Protein AF-X0YUI5-F1 (afdb_monomer)

Secondary structure (DSSP, 8-state):
----PPPHHHHHHHHHHHHHHHSSSTTS-TTS-B---GGGG--SS--TTSPPSSPPPPTHHHHHHHSSS-TTT-SHHHHHHSTTTTGGG-HHHHHHHHHHHHHBTTTHHHHHHHHSHHHH-

Organism: NCBI:txid412755

Structure (mmCIF, N/CA/C/O backbone):
data_AF-X0YUI5-F1
#
_entry.id   AF-X0YUI5-F1
#
loop_
_atom_site.group_PDB
_atom_site.id
_atom_site.type_symbol
_atom_site.label_atom_id
_atom_site.label_alt_id
_atom_site.label_comp_id
_atom_site.label_asym_id
_atom_site.label_entity_id
_atom_site.label_seq_id
_atom_site.pdbx_PDB_ins_code
_atom_site.Cartn_x
_atom_site.Cartn_y
_atom_site.Cartn_z
_atom_site.occupancy
_atom_site.B_iso_or_equiv
_atom_site.auth_seq_id
_atom_site.auth_comp_id
_atom_site.auth_asym_id
_atom_site.auth_atom_id
_atom_site.pdbx_PDB_model_num
ATOM 1 N N . MET A 1 1 ? -15.543 -16.490 73.532 1.00 47.62 1 MET A N 1
ATOM 2 C CA . MET A 1 1 ? -14.929 -16.362 72.194 1.00 47.62 1 MET A CA 1
ATOM 3 C C . MET A 1 1 ? -15.640 -15.234 71.448 1.00 47.62 1 MET A C 1
ATOM 5 O O . MET A 1 1 ? -16.736 -15.457 70.956 1.00 47.62 1 MET A O 1
ATOM 9 N N . ARG A 1 2 ? -15.115 -13.998 71.469 1.00 49.03 2 ARG A N 1
ATOM 10 C CA . ARG A 1 2 ? -15.689 -12.874 70.701 1.00 49.03 2 ARG A CA 1
ATOM 11 C C . ARG A 1 2 ? -14.966 -12.808 69.359 1.00 49.03 2 ARG A C 1
ATOM 13 O O . ARG A 1 2 ? -13.750 -12.658 69.341 1.00 49.03 2 ARG A O 1
ATOM 20 N N . ALA A 1 3 ? -15.706 -12.988 68.269 1.00 56.75 3 ALA A N 1
ATOM 21 C CA . ALA A 1 3 ? -15.168 -12.903 66.919 1.00 56.75 3 ALA A CA 1
ATOM 22 C C . ALA A 1 3 ? -14.655 -11.479 66.645 1.00 56.75 3 ALA A C 1
ATOM 24 O O . ALA A 1 3 ? -15.339 -10.500 66.947 1.00 56.75 3 ALA A O 1
ATOM 25 N N . ASN A 1 4 ? -13.450 -11.384 66.086 1.00 66.56 4 ASN A N 1
ATOM 26 C CA . ASN A 1 4 ? -12.813 -10.138 65.677 1.00 66.56 4 ASN A CA 1
ATOM 27 C C . ASN A 1 4 ? -13.513 -9.607 64.413 1.00 66.56 4 ASN A C 1
ATOM 29 O O . ASN A 1 4 ? -13.159 -9.983 63.298 1.00 66.56 4 ASN A O 1
ATOM 33 N N . GLN A 1 5 ? -14.574 -8.821 64.590 1.00 65.94 5 GLN A N 1
ATOM 34 C CA . GLN A 1 5 ? -15.312 -8.211 63.482 1.00 65.94 5 GLN A CA 1
ATOM 35 C C . GLN A 1 5 ? -14.511 -7.009 62.943 1.00 65.94 5 GLN A C 1
ATOM 37 O O . GLN A 1 5 ? -14.079 -6.172 63.741 1.00 65.94 5 GLN A O 1
ATOM 42 N N . PRO A 1 6 ? -14.289 -6.903 61.619 1.00 70.88 6 PRO A N 1
ATOM 43 C CA . PRO A 1 6 ? -13.538 -5.797 61.037 1.00 70.88 6 PRO A CA 1
ATOM 44 C C . PRO A 1 6 ? -14.267 -4.464 61.246 1.00 70.88 6 PRO A C 1
ATOM 46 O O . PRO A 1 6 ? -15.495 -4.390 61.223 1.00 70.88 6 PRO A O 1
ATOM 49 N N . SER A 1 7 ? -13.500 -3.392 61.457 1.00 79.62 7 SER A N 1
ATOM 50 C CA . SER A 1 7 ? -14.066 -2.065 61.705 1.00 79.62 7 SER A CA 1
ATOM 51 C C . SER A 1 7 ? -14.783 -1.520 60.464 1.00 79.62 7 SER A C 1
ATOM 53 O O . SER A 1 7 ? -14.364 -1.769 59.334 1.00 79.62 7 SER A O 1
ATOM 55 N N . LEU A 1 8 ? -15.825 -0.707 60.665 1.00 71.69 8 LEU A N 1
ATOM 56 C CA . LEU A 1 8 ? -16.581 -0.052 59.587 1.00 71.69 8 LEU A CA 1
ATOM 57 C C . LEU A 1 8 ? -15.670 0.711 58.604 1.00 71.69 8 LEU A C 1
ATOM 59 O O . LEU A 1 8 ? -15.919 0.733 57.404 1.00 71.69 8 LEU A O 1
ATOM 63 N N . ARG A 1 9 ? -14.565 1.279 59.100 1.00 72.12 9 ARG A N 1
ATOM 64 C CA . ARG A 1 9 ? -13.548 1.959 58.283 1.00 72.12 9 ARG A CA 1
ATOM 65 C C . ARG A 1 9 ? -12.819 1.004 57.340 1.00 72.12 9 ARG A C 1
ATOM 67 O O . ARG A 1 9 ? -12.604 1.352 56.187 1.00 72.12 9 ARG A O 1
ATOM 74 N N . THR A 1 10 ? -12.507 -0.201 57.808 1.00 69.62 10 THR A N 1
ATOM 75 C CA . THR A 1 10 ? -11.881 -1.261 57.007 1.00 69.62 10 THR A CA 1
ATOM 76 C C . THR A 1 10 ? -12.808 -1.721 55.880 1.00 69.62 10 THR A C 1
ATOM 78 O O . THR A 1 10 ? -12.353 -1.941 54.761 1.00 69.62 10 THR A O 1
ATOM 81 N N . VAL A 1 11 ? -14.117 -1.797 56.146 1.00 70.19 11 VAL A N 1
ATOM 82 C CA . VAL A 1 11 ? -15.129 -2.141 55.133 1.00 70.19 11 VAL A CA 1
ATOM 83 C C . VAL A 1 11 ? -15.258 -1.034 54.080 1.00 70.19 11 VAL A C 1
ATOM 85 O O . VAL A 1 11 ? -15.252 -1.321 52.886 1.00 70.19 11 VAL A O 1
ATOM 88 N N . ILE A 1 12 ? -15.305 0.234 54.502 1.00 68.31 12 ILE A N 1
ATOM 89 C CA . ILE A 1 12 ? -15.422 1.386 53.592 1.00 68.31 12 ILE A CA 1
ATOM 90 C C . ILE A 1 12 ? -14.169 1.539 52.716 1.00 68.31 12 ILE A C 1
ATOM 92 O O . ILE A 1 12 ? -14.295 1.725 51.508 1.00 68.31 12 ILE A O 1
ATOM 96 N N . GLN A 1 13 ? -12.968 1.399 53.291 1.00 62.50 13 GLN A N 1
ATOM 97 C CA . GLN A 1 13 ? -11.706 1.451 52.539 1.00 62.50 13 GLN A CA 1
ATOM 98 C C . GLN A 1 13 ? -11.590 0.307 51.518 1.00 62.50 13 GLN A C 1
ATOM 100 O O . GLN A 1 13 ? -11.112 0.524 50.404 1.00 62.50 13 GLN A O 1
ATOM 105 N N . GLY A 1 14 ? -12.068 -0.894 51.864 1.00 59.25 14 GLY A N 1
ATOM 106 C CA . GLY A 1 14 ? -12.130 -2.021 50.929 1.00 59.25 14 GLY A CA 1
ATOM 107 C C . GLY A 1 14 ? -13.059 -1.756 49.740 1.00 59.25 14 GLY A C 1
ATOM 108 O O . GLY A 1 14 ? -12.710 -2.071 48.602 1.00 59.25 14 GLY A O 1
ATOM 109 N N . LEU A 1 15 ? -14.207 -1.112 49.979 1.00 59.78 15 LEU A N 1
ATOM 110 C CA . LEU A 1 15 ? -15.192 -0.814 48.936 1.00 59.78 15 LEU A CA 1
ATOM 111 C C . LEU A 1 15 ? -14.693 0.246 47.937 1.00 59.78 15 LEU A C 1
ATOM 113 O O . LEU A 1 15 ? -14.931 0.123 46.736 1.00 59.78 15 LEU A O 1
ATOM 117 N N . THR A 1 16 ? -13.957 1.259 48.407 1.00 58.78 16 THR A N 1
ATOM 118 C CA . THR A 1 16 ? -13.409 2.319 47.541 1.00 58.78 16 THR A CA 1
ATOM 119 C C . THR A 1 16 ? -12.270 1.831 46.644 1.00 58.78 16 THR A C 1
ATOM 121 O O . THR A 1 16 ? -12.161 2.275 45.503 1.00 58.78 16 THR A O 1
ATOM 124 N N . ILE A 1 17 ? -11.446 0.890 47.121 1.00 57.97 17 ILE A N 1
ATOM 125 C CA . ILE A 1 17 ? -10.363 0.295 46.318 1.00 57.97 17 ILE A CA 1
ATOM 126 C C . ILE A 1 17 ? -10.946 -0.609 45.220 1.00 57.97 17 ILE A C 1
ATOM 128 O O . ILE A 1 17 ? -10.494 -0.559 44.077 1.00 57.97 17 ILE A O 1
ATOM 132 N N . ALA A 1 18 ? -11.994 -1.378 45.531 1.00 55.72 18 ALA A N 1
ATOM 133 C CA . ALA A 1 18 ? -12.669 -2.232 44.554 1.00 55.72 18 ALA A CA 1
ATOM 134 C C . ALA A 1 18 ? -13.357 -1.427 43.432 1.00 55.72 18 ALA A C 1
ATOM 136 O O . ALA A 1 18 ? -13.284 -1.813 42.267 1.00 55.72 18 ALA A O 1
ATOM 137 N N . ALA A 1 19 ? -13.970 -0.284 43.759 1.00 55.41 19 ALA A N 1
ATOM 138 C CA . ALA A 1 19 ? -14.614 0.584 42.770 1.00 55.41 19 ALA A CA 1
ATOM 139 C C . ALA A 1 19 ? -13.606 1.298 41.846 1.00 55.41 19 ALA A C 1
ATOM 141 O O . ALA A 1 19 ? -13.862 1.433 40.651 1.00 55.41 19 ALA A O 1
ATOM 142 N N . GLY A 1 20 ? -12.445 1.712 42.369 1.00 51.16 20 GLY A N 1
ATOM 143 C CA . GLY A 1 20 ? -11.400 2.366 41.571 1.00 51.16 20 GLY A CA 1
ATOM 144 C C . GLY A 1 20 ? -10.708 1.431 40.574 1.00 51.16 20 GLY A C 1
ATOM 145 O O . GLY A 1 20 ? -10.331 1.862 39.489 1.00 51.16 20 GLY A O 1
ATOM 146 N N . MET A 1 21 ? -10.586 0.142 40.909 1.00 52.28 21 MET A N 1
ATOM 147 C CA . MET A 1 21 ? -9.924 -0.854 40.055 1.00 52.28 21 MET A CA 1
ATOM 148 C C . MET A 1 21 ? -10.847 -1.441 38.973 1.00 52.28 21 MET A C 1
ATOM 150 O O . MET A 1 21 ? -10.368 -1.949 37.965 1.00 52.28 21 MET A O 1
ATOM 154 N N . GLY A 1 22 ? -12.170 -1.340 39.146 1.00 46.38 22 GLY A N 1
ATOM 155 C CA . GLY A 1 22 ? -13.149 -1.758 38.135 1.00 46.38 22 GLY A CA 1
ATOM 156 C C . GLY A 1 22 ? -13.266 -0.802 36.941 1.00 46.38 22 GLY A C 1
ATOM 157 O O . GLY A 1 22 ? -13.668 -1.229 35.862 1.00 46.38 22 GLY A O 1
ATOM 158 N N . LEU A 1 23 ? -12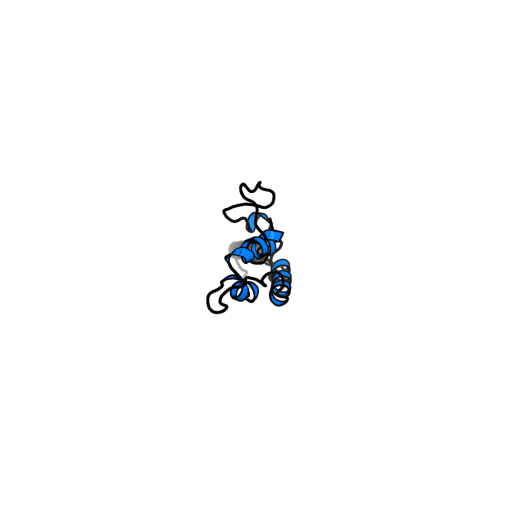.891 0.473 37.102 1.00 48.19 23 LEU A N 1
ATOM 159 C CA . LEU A 1 23 ? -13.063 1.490 36.058 1.00 48.19 23 LEU A CA 1
ATOM 160 C C . LEU A 1 23 ? -11.920 1.514 35.026 1.00 48.19 23 LEU A C 1
ATOM 162 O O . LEU A 1 23 ? -12.103 2.029 33.929 1.00 48.19 23 LEU A O 1
ATOM 166 N N . THR A 1 24 ? -10.758 0.931 35.331 1.00 48.66 24 THR A N 1
ATOM 167 C CA . THR A 1 24 ? -9.614 0.891 34.403 1.00 48.66 24 THR A CA 1
ATOM 168 C C . THR A 1 24 ? -9.590 -0.347 33.503 1.00 48.66 24 THR A C 1
ATOM 170 O O . THR A 1 24 ? -8.916 -0.327 32.479 1.00 48.66 24 THR A O 1
ATOM 173 N N . LEU A 1 25 ? -10.341 -1.407 33.829 1.00 47.44 25 LEU A N 1
ATOM 174 C CA . LEU A 1 25 ? -10.392 -2.637 33.022 1.00 47.44 25 LEU A CA 1
ATOM 175 C C . LEU A 1 25 ? -11.503 -2.652 31.958 1.00 47.44 25 LEU A C 1
ATOM 177 O O . LEU A 1 25 ? -11.514 -3.540 31.114 1.00 47.44 25 LEU A O 1
ATOM 181 N N . ALA A 1 26 ? -12.422 -1.684 31.960 1.00 49.34 26 ALA A N 1
ATOM 182 C CA . ALA A 1 26 ? -13.551 -1.665 31.025 1.00 49.34 26 ALA A CA 1
ATOM 183 C C . ALA A 1 26 ? -13.201 -1.167 29.605 1.00 49.34 26 ALA A C 1
ATOM 185 O O . ALA A 1 26 ? -14.051 -1.222 28.724 1.00 49.34 26 ALA A O 1
ATOM 186 N N . ALA A 1 27 ? -11.974 -0.688 29.369 1.00 53.56 27 ALA A N 1
ATOM 187 C CA . ALA A 1 27 ? -11.538 -0.200 28.055 1.00 53.56 27 ALA A CA 1
ATOM 188 C C . ALA A 1 27 ? -11.023 -1.308 27.113 1.00 53.56 27 ALA A C 1
ATOM 190 O O . ALA A 1 27 ? -10.752 -1.034 25.950 1.00 53.56 27 ALA A O 1
ATOM 191 N N . ILE A 1 28 ? -10.884 -2.547 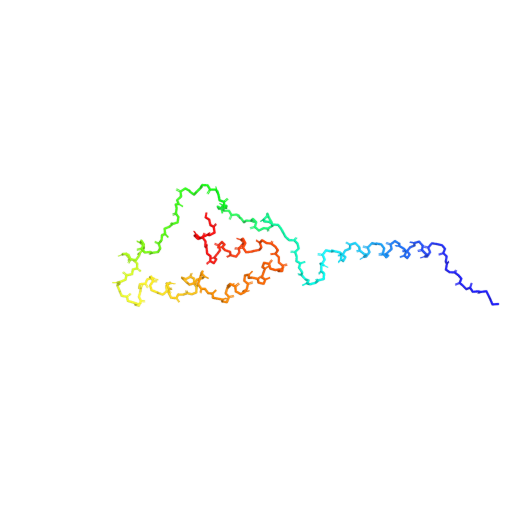27.596 1.00 54.22 28 ILE A N 1
ATOM 192 C CA . ILE A 1 28 ? -10.478 -3.697 26.782 1.00 54.22 28 ILE A CA 1
ATOM 193 C C . ILE A 1 28 ? -11.690 -4.622 26.695 1.00 54.22 28 ILE A C 1
ATOM 195 O O . ILE A 1 28 ? -11.996 -5.354 27.639 1.00 54.22 28 ILE A O 1
ATOM 199 N N . GLY A 1 29 ? -12.418 -4.560 25.579 1.00 52.12 29 GLY A N 1
ATOM 200 C CA . GLY A 1 29 ? -13.483 -5.520 25.299 1.00 52.12 29 GLY A CA 1
ATOM 201 C C . GLY A 1 29 ? -12.928 -6.954 25.277 1.00 52.12 29 GLY A C 1
ATOM 202 O O . GLY A 1 29 ? -11.741 -7.152 24.989 1.00 52.12 29 GLY A O 1
ATOM 203 N N . PRO A 1 30 ? -13.743 -7.978 25.583 1.00 48.22 30 PRO A N 1
ATOM 204 C CA . PRO A 1 30 ? -13.300 -9.364 25.492 1.00 48.22 30 PRO A CA 1
ATOM 205 C C . PRO A 1 30 ? -12.916 -9.663 24.034 1.00 48.22 30 PRO A C 1
ATOM 207 O O . PRO A 1 30 ? -13.786 -9.769 23.177 1.00 48.22 30 PRO A O 1
ATOM 210 N N . GLY A 1 31 ? -11.612 -9.742 23.751 1.00 61.16 31 GLY A N 1
ATOM 211 C CA . GLY A 1 31 ? -11.084 -9.956 22.398 1.00 61.16 31 GLY A CA 1
ATOM 212 C C . GLY A 1 31 ? -9.852 -9.131 22.018 1.00 61.16 31 GLY A C 1
ATOM 213 O O . GLY A 1 31 ? -9.240 -9.447 21.012 1.00 61.16 31 GLY A O 1
ATOM 214 N N . GLY A 1 32 ? -9.447 -8.124 22.805 1.00 68.44 32 GLY A N 1
ATOM 215 C CA . GLY A 1 32 ? -8.285 -7.287 22.451 1.00 68.44 32 GLY A CA 1
ATOM 216 C C . GLY A 1 32 ? -8.582 -6.194 21.416 1.00 68.44 32 GLY A C 1
ATOM 217 O O . GLY A 1 32 ? -7.656 -5.564 20.922 1.00 68.44 32 GLY A O 1
ATOM 218 N N . ILE A 1 33 ? -9.866 -5.952 21.140 1.00 82.56 33 ILE A N 1
ATOM 219 C CA . ILE A 1 33 ? -10.351 -4.902 20.242 1.00 82.56 33 ILE A CA 1
ATOM 220 C C . ILE A 1 33 ? -10.115 -3.526 20.880 1.00 82.56 33 ILE A C 1
ATOM 222 O O . ILE A 1 33 ? -10.534 -3.282 22.019 1.00 82.56 33 ILE A O 1
ATOM 226 N N . VAL A 1 34 ? -9.469 -2.629 20.141 1.00 86.69 34 VAL A N 1
ATOM 227 C CA . VAL A 1 34 ? -9.258 -1.220 20.475 1.00 86.69 34 VAL A CA 1
ATOM 228 C C . VAL A 1 34 ? -10.333 -0.394 19.773 1.00 86.69 34 VAL A C 1
ATOM 230 O O . VAL A 1 34 ? -10.406 -0.353 18.552 1.00 86.69 34 VAL A O 1
ATOM 233 N N . SER A 1 35 ? -11.177 0.285 20.549 1.00 88.12 35 SER A N 1
ATOM 234 C CA . SER A 1 35 ? -12.192 1.185 19.990 1.00 88.12 35 SER A CA 1
ATOM 235 C C . SER A 1 35 ? -11.525 2.461 19.469 1.00 88.12 35 SER A C 1
ATOM 237 O O . SER A 1 35 ? -11.232 3.358 20.260 1.00 88.12 35 SER A O 1
ATOM 239 N N . THR A 1 36 ? -11.317 2.549 18.158 1.00 94.38 36 THR A N 1
ATOM 240 C CA . THR A 1 36 ? -10.798 3.733 17.457 1.00 94.38 36 THR A CA 1
ATOM 241 C C . THR A 1 36 ? -11.857 4.366 16.553 1.00 94.38 36 THR A C 1
ATOM 243 O O . THR A 1 36 ? -12.868 3.758 16.206 1.00 94.38 36 THR A O 1
ATOM 246 N N . ILE A 1 37 ? -11.649 5.623 16.181 1.00 94.19 37 ILE A N 1
ATOM 247 C CA . ILE A 1 37 ? -12.438 6.350 15.183 1.00 94.19 37 ILE A CA 1
ATOM 248 C C . ILE A 1 37 ? -11.524 6.863 14.069 1.00 94.19 37 ILE A C 1
ATOM 250 O O . ILE A 1 37 ? -10.311 6.940 14.228 1.00 94.19 37 ILE A O 1
ATOM 254 N N . LEU A 1 38 ? -12.105 7.291 12.945 1.00 92.12 38 LEU A N 1
ATOM 255 C CA . LEU A 1 38 ? -11.343 7.804 11.798 1.00 92.12 38 LEU A CA 1
ATOM 256 C C . LEU A 1 38 ? -10.328 8.905 12.173 1.00 92.12 38 LEU A C 1
ATOM 258 O O . LEU A 1 38 ? -9.212 8.909 11.660 1.00 92.12 38 LEU A O 1
ATOM 262 N N . ALA A 1 39 ? -10.701 9.797 13.098 1.00 93.44 39 ALA A N 1
ATOM 263 C CA . ALA A 1 39 ? -9.853 10.896 13.566 1.00 93.44 39 ALA A CA 1
ATOM 264 C C . ALA A 1 39 ? -8.594 10.428 14.323 1.00 93.44 39 ALA A C 1
ATOM 266 O O . ALA A 1 39 ? -7.608 11.160 14.366 1.00 93.44 39 ALA A O 1
ATOM 267 N N . ASP A 1 40 ? -8.586 9.209 14.876 1.00 94.81 40 ASP A N 1
ATOM 268 C CA . ASP A 1 40 ? -7.405 8.646 15.547 1.00 94.81 40 ASP A CA 1
ATOM 269 C C . ASP A 1 40 ? -6.282 8.301 14.549 1.00 94.81 40 ASP A C 1
ATOM 271 O O . ASP A 1 40 ? -5.128 8.123 14.942 1.00 94.81 40 ASP A O 1
ATOM 275 N N . PHE A 1 41 ? -6.602 8.233 13.249 1.00 93.38 41 PHE A N 1
ATOM 276 C CA . PHE A 1 41 ? -5.673 7.924 12.157 1.00 93.38 41 PHE A CA 1
ATOM 277 C C . PHE A 1 41 ? -5.364 9.126 11.256 1.00 93.38 41 PHE A C 1
ATOM 279 O O . PHE A 1 41 ? -4.831 8.948 10.153 1.00 93.38 41 PHE A O 1
ATOM 286 N N . ASP A 1 42 ? -5.681 10.344 11.699 1.00 92.19 42 ASP A N 1
ATOM 287 C CA . ASP A 1 42 ? -5.285 11.551 10.985 1.00 92.19 42 ASP A CA 1
ATOM 288 C C . ASP A 1 42 ? -3.764 11.730 11.012 1.00 92.19 42 ASP A C 1
ATOM 290 O O . ASP A 1 42 ? -3.102 11.607 12.043 1.00 92.19 42 ASP A O 1
ATOM 294 N N . GLN A 1 43 ? -3.201 12.023 9.841 1.00 91.25 43 GLN A N 1
ATOM 295 C CA . GLN A 1 43 ? -1.773 12.239 9.653 1.00 91.25 43 GLN A CA 1
ATOM 296 C C . GLN A 1 43 ? -1.530 13.603 9.015 1.00 91.25 43 GLN A C 1
ATOM 298 O O 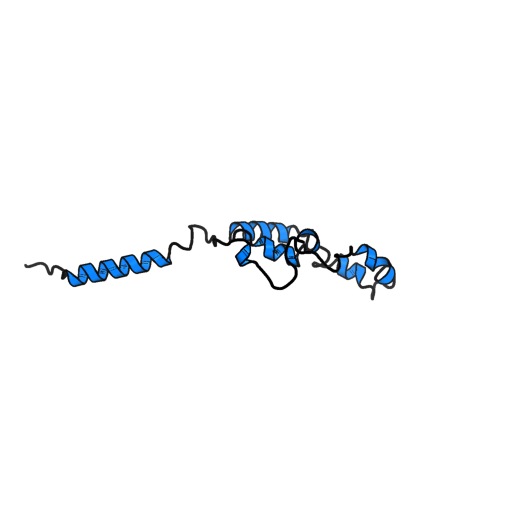. GLN A 1 43 ? -2.378 14.086 8.264 1.00 91.25 43 GLN A O 1
ATOM 303 N N . PRO A 1 44 ? -0.366 14.229 9.253 1.00 91.75 44 PRO A N 1
ATOM 304 C CA . PRO A 1 44 ? 0.009 15.434 8.531 1.00 91.75 44 PRO A CA 1
ATOM 305 C C . PRO A 1 44 ? 0.002 15.214 7.008 1.00 91.75 44 PRO A C 1
ATOM 307 O O . PRO A 1 44 ? 0.470 14.184 6.518 1.00 91.75 44 PRO A O 1
ATOM 310 N N . GLY A 1 45 ? -0.462 16.215 6.257 1.00 88.31 45 GLY A N 1
ATOM 311 C CA . GLY A 1 45 ? -0.465 16.214 4.791 1.00 88.31 45 GLY A CA 1
ATOM 312 C C . GLY A 1 45 ? -1.869 16.285 4.193 1.00 88.31 45 GLY A C 1
ATOM 313 O O . GLY A 1 45 ? -2.810 16.726 4.847 1.00 88.31 45 GLY A O 1
ATOM 314 N N . THR A 1 46 ? -1.995 15.891 2.923 1.00 88.50 46 THR A N 1
ATOM 315 C CA . THR A 1 46 ? -3.282 15.880 2.216 1.00 88.50 46 THR A CA 1
ATOM 316 C C . THR A 1 46 ? -4.222 14.844 2.828 1.00 88.50 46 THR A C 1
ATOM 318 O O . THR A 1 46 ? -3.806 13.717 3.122 1.00 88.50 46 THR A O 1
ATOM 321 N N . GLN A 1 47 ? -5.480 15.242 3.008 1.00 90.12 47 GLN A N 1
ATOM 322 C CA . GLN A 1 47 ? -6.544 14.419 3.574 1.00 90.12 47 GLN A CA 1
ATOM 323 C C . GLN A 1 47 ? -7.525 13.965 2.491 1.00 90.12 47 GLN A C 1
ATOM 325 O O . GLN A 1 47 ? -7.570 14.532 1.399 1.00 90.12 47 GLN A O 1
ATOM 330 N N . LEU A 1 48 ? -8.319 12.940 2.804 1.00 86.75 48 LEU A N 1
ATOM 331 C CA . LEU A 1 48 ? -9.401 12.487 1.934 1.00 86.75 48 LEU A CA 1
ATOM 332 C C . LEU A 1 48 ? -10.379 13.626 1.648 1.00 86.75 48 LEU A C 1
ATOM 334 O O . LEU A 1 48 ? -10.872 14.270 2.572 1.00 86.75 48 LEU A O 1
ATOM 338 N N . GLY A 1 49 ? -10.682 13.850 0.371 1.00 84.69 49 GLY A N 1
ATOM 339 C CA . GLY A 1 49 ? -11.623 14.885 -0.063 1.00 84.69 49 GLY A CA 1
ATOM 340 C C . GLY A 1 49 ? -11.064 16.311 -0.084 1.00 84.69 49 GLY A C 1
ATOM 341 O O . GLY A 1 49 ? -11.744 17.202 -0.594 1.00 84.69 49 GLY A O 1
A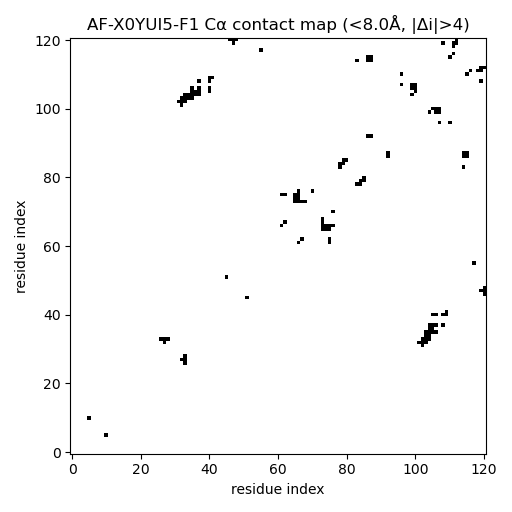TOM 342 N N . GLU A 1 50 ? -9.838 16.540 0.398 1.00 88.88 50 GLU A N 1
ATOM 343 C CA . GLU A 1 50 ? -9.164 17.827 0.219 1.00 88.88 50 GLU A CA 1
ATOM 344 C C . GLU A 1 50 ? -8.705 17.991 -1.241 1.00 88.88 50 GLU A C 1
ATOM 346 O O . GLU A 1 50 ? -8.225 17.034 -1.860 1.00 88.88 50 GLU A O 1
ATOM 351 N N . PRO A 1 51 ? -8.822 19.196 -1.825 1.00 85.69 51 PRO A N 1
ATOM 352 C CA . PRO A 1 51 ? -8.378 19.436 -3.187 1.00 85.69 51 PRO A CA 1
ATOM 353 C C . PRO A 1 51 ? -6.862 19.240 -3.308 1.00 85.69 51 PRO A C 1
ATOM 355 O O . PRO A 1 51 ? -6.069 19.857 -2.595 1.00 85.69 51 PRO A O 1
ATOM 358 N N . MET A 1 52 ? -6.450 18.406 -4.262 1.00 85.81 52 MET A N 1
ATOM 359 C CA . MET A 1 52 ? -5.044 18.253 -4.628 1.00 85.81 52 MET A CA 1
ATOM 360 C C . MET A 1 52 ? -4.648 19.350 -5.618 1.00 85.81 52 MET A C 1
ATOM 362 O O . MET A 1 52 ? -5.256 19.471 -6.681 1.00 85.81 52 MET A O 1
ATOM 366 N N . THR A 1 53 ? -3.610 20.125 -5.293 1.00 84.56 53 THR A N 1
ATOM 367 C CA . THR A 1 53 ? -3.026 21.105 -6.227 1.00 84.56 53 THR A CA 1
ATOM 368 C C . THR A 1 53 ? -2.442 20.413 -7.459 1.00 84.56 53 THR A C 1
ATOM 370 O O . THR A 1 53 ? -2.651 20.870 -8.578 1.00 84.56 53 THR A O 1
ATOM 373 N N . ASP A 1 54 ? -1.774 19.275 -7.243 1.00 86.00 54 ASP A N 1
ATOM 374 C CA . ASP A 1 54 ? -1.211 18.415 -8.280 1.00 86.00 54 ASP A CA 1
ATOM 375 C C . ASP A 1 54 ? -1.763 16.997 -8.116 1.00 86.00 54 ASP A C 1
ATOM 377 O O . ASP A 1 54 ? -1.634 16.381 -7.056 1.00 86.00 54 ASP A O 1
ATOM 381 N N . GLY A 1 55 ? -2.398 16.471 -9.162 1.00 83.94 55 GLY A N 1
ATOM 382 C CA . GLY A 1 55 ? -2.947 15.117 -9.150 1.00 83.94 55 GLY A CA 1
ATOM 383 C C . GLY A 1 55 ? -1.864 14.037 -9.197 1.00 83.94 55 GLY A C 1
ATOM 384 O O . GLY A 1 55 ? -0.770 14.235 -9.729 1.00 83.94 55 GLY A O 1
ATOM 385 N N . LEU A 1 56 ? -2.191 12.848 -8.690 1.00 87.44 56 LEU A N 1
ATOM 386 C CA . LEU A 1 56 ? -1.310 11.687 -8.797 1.00 87.44 56 LEU A CA 1
ATOM 387 C C . LEU A 1 56 ? -1.268 11.168 -10.240 1.00 87.44 56 LEU A C 1
ATOM 389 O O . LEU A 1 56 ? -2.297 10.925 -10.875 1.00 87.44 56 LEU A O 1
ATOM 393 N N . LEU A 1 57 ? -0.057 10.963 -10.759 1.00 90.94 57 LEU A N 1
ATOM 394 C CA . LEU A 1 57 ? 0.157 10.421 -12.097 1.00 90.94 57 LEU A CA 1
ATOM 395 C C . LEU A 1 57 ? 0.233 8.894 -12.065 1.00 90.94 57 LEU A C 1
ATOM 397 O O . LEU A 1 57 ? 0.820 8.282 -11.172 1.00 90.94 57 LEU A O 1
ATOM 401 N N . ARG A 1 58 ? -0.323 8.260 -13.099 1.00 91.19 58 ARG A N 1
ATOM 402 C CA . ARG A 1 58 ? -0.165 6.820 -13.312 1.00 91.19 58 ARG A CA 1
ATOM 403 C C . ARG A 1 58 ? 1.261 6.516 -13.761 1.00 91.19 58 ARG A C 1
ATOM 405 O O . ARG A 1 58 ? 1.829 7.229 -14.586 1.00 91.19 58 ARG A O 1
ATOM 412 N N . SER A 1 59 ? 1.804 5.390 -13.306 1.00 91.75 59 SER A N 1
ATOM 413 C CA . SER A 1 59 ? 3.184 4.985 -13.601 1.00 91.75 59 SER A CA 1
ATOM 414 C C . SER A 1 59 ? 3.493 4.825 -15.093 1.00 91.75 59 SER A C 1
ATOM 416 O O . SER A 1 59 ? 4.647 4.953 -15.488 1.00 91.75 59 SER A O 1
ATOM 418 N N . ASN A 1 60 ? 2.488 4.565 -15.939 1.00 91.44 60 ASN A N 1
ATOM 419 C CA . ASN A 1 60 ? 2.671 4.470 -17.390 1.00 91.44 60 ASN A CA 1
ATOM 420 C C . ASN A 1 60 ? 3.126 5.794 -18.028 1.00 91.44 60 ASN A C 1
ATOM 422 O O . ASN A 1 60 ? 3.779 5.754 -19.065 1.00 91.44 60 ASN A O 1
ATOM 426 N N . GLN A 1 61 ? 2.833 6.939 -17.403 1.00 93.25 61 GLN A N 1
ATOM 427 C CA . GLN A 1 61 ? 3.334 8.248 -17.840 1.00 93.25 61 GLN A CA 1
ATOM 428 C C . GLN A 1 61 ? 4.856 8.356 -17.671 1.00 93.25 61 GLN A C 1
ATOM 430 O O . GLN A 1 61 ? 5.522 9.053 -18.428 1.00 93.25 61 GLN A O 1
ATOM 435 N N . CYS A 1 62 ? 5.424 7.624 -16.710 1.00 93.81 62 CYS A N 1
ATOM 436 C CA . CYS A 1 62 ? 6.854 7.649 -16.415 1.00 93.81 62 CYS A CA 1
ATOM 437 C C . CYS A 1 62 ? 7.648 6.699 -17.328 1.00 93.81 62 CYS A C 1
ATOM 439 O O . CYS A 1 62 ? 8.811 6.962 -17.624 1.00 93.81 62 CYS A O 1
ATOM 441 N N . VAL A 1 63 ? 7.024 5.611 -17.804 1.00 95.12 63 VAL A N 1
ATOM 442 C CA . VAL A 1 63 ? 7.674 4.545 -18.600 1.00 95.12 63 VAL A CA 1
ATOM 443 C C . VAL A 1 63 ? 8.374 5.075 -19.850 1.00 95.12 63 VAL A C 1
ATOM 445 O O . VAL A 1 63 ? 9.396 4.521 -20.236 1.00 95.12 63 VAL A O 1
ATOM 448 N N . GLY A 1 64 ? 7.859 6.142 -20.469 1.00 92.44 64 GLY A N 1
ATOM 449 C CA . GLY A 1 64 ? 8.432 6.698 -21.698 1.00 92.44 64 GLY A CA 1
ATOM 450 C C . GLY A 1 64 ? 9.885 7.168 -21.556 1.00 92.44 64 GLY A C 1
ATOM 451 O O . GLY A 1 64 ? 10.652 7.036 -22.503 1.00 92.44 64 GLY A O 1
ATOM 452 N N . CYS A 1 65 ? 10.268 7.664 -20.374 1.00 95.19 65 CYS A N 1
ATOM 453 C CA . CYS A 1 65 ? 11.638 8.109 -20.085 1.00 95.19 65 CYS A CA 1
ATOM 454 C C . CYS A 1 65 ? 12.363 7.199 -19.083 1.00 95.19 65 CYS A C 1
ATOM 456 O O . CYS A 1 65 ? 13.589 7.170 -19.046 1.00 95.19 65 CYS A O 1
ATOM 458 N N . HIS A 1 66 ? 11.615 6.475 -18.251 1.00 97.25 66 HIS A N 1
ATOM 459 C CA . HIS A 1 66 ? 12.136 5.705 -17.121 1.00 97.25 66 HIS A CA 1
ATOM 460 C C . HIS A 1 66 ? 12.028 4.184 -17.312 1.00 97.25 66 HIS A C 1
ATOM 462 O O . HIS A 1 66 ? 12.172 3.430 -16.350 1.00 97.25 66 HIS A O 1
ATOM 468 N N . GLY A 1 67 ? 11.790 3.723 -18.540 1.00 95.88 67 GLY A N 1
ATOM 469 C CA . GLY A 1 67 ? 11.782 2.308 -18.890 1.00 95.88 67 GLY A CA 1
ATOM 470 C C . GLY A 1 67 ? 12.043 2.054 -20.374 1.00 95.88 67 GLY A C 1
ATOM 471 O O . GLY A 1 67 ? 12.180 2.979 -21.170 1.00 95.88 67 GLY A O 1
ATOM 472 N N . ASN A 1 68 ? 12.083 0.774 -20.733 1.00 93.06 68 ASN A N 1
ATOM 473 C CA . ASN A 1 68 ? 12.384 0.257 -22.069 1.00 93.06 68 ASN A CA 1
ATOM 474 C C . ASN A 1 68 ? 13.778 0.624 -22.601 1.00 93.06 68 ASN A C 1
ATOM 476 O O . ASN A 1 68 ? 13.968 0.700 -23.816 1.00 93.06 68 ASN A O 1
ATOM 480 N N . TYR A 1 69 ? 14.749 0.805 -21.706 1.00 93.06 69 TYR A N 1
ATOM 481 C CA . TYR A 1 69 ? 16.161 0.931 -22.068 1.00 93.06 69 TYR A CA 1
ATOM 482 C C . TYR A 1 69 ? 16.979 -0.169 -21.379 1.00 93.06 69 TYR A C 1
ATOM 484 O O . TYR A 1 69 ? 16.520 -1.305 -21.273 1.00 93.06 69 TYR A O 1
ATOM 492 N N . ASP A 1 70 ? 18.218 0.112 -20.989 1.00 96.00 70 ASP A N 1
ATOM 493 C CA . ASP A 1 70 ? 19.084 -0.850 -20.315 1.00 96.00 70 ASP A CA 1
ATOM 494 C C . ASP A 1 70 ? 18.457 -1.355 -19.000 1.00 96.00 70 ASP A C 1
ATOM 496 O O . ASP A 1 70 ? 18.184 -0.602 -18.065 1.00 96.00 70 ASP A O 1
ATOM 500 N N . LEU A 1 71 ? 18.259 -2.673 -18.939 1.00 90.31 71 LEU A N 1
ATOM 501 C CA . LEU A 1 71 ? 17.570 -3.366 -17.851 1.00 90.31 71 LEU A CA 1
ATOM 502 C C . LEU A 1 71 ? 18.336 -3.364 -16.531 1.00 90.31 71 LEU A C 1
ATOM 504 O O . LEU A 1 71 ? 17.727 -3.583 -15.486 1.00 90.31 71 LEU A O 1
ATOM 508 N N . GLY A 1 72 ? 19.650 -3.140 -16.571 1.00 93.38 72 GLY A N 1
ATOM 509 C CA . GLY A 1 72 ? 20.484 -3.041 -15.376 1.00 93.38 72 GLY A CA 1
ATOM 510 C C . GLY A 1 72 ? 20.397 -1.681 -14.683 1.00 93.38 72 GLY A C 1
ATOM 511 O O . GLY A 1 72 ? 20.860 -1.553 -13.552 1.00 93.38 72 GLY A O 1
ATOM 512 N N . VAL A 1 73 ? 19.819 -0.672 -15.343 1.00 94.38 73 VAL A N 1
ATOM 513 C CA . VAL A 1 73 ? 19.783 0.715 -14.848 1.00 94.38 73 VAL A CA 1
ATOM 514 C C . VAL A 1 73 ? 18.401 1.358 -14.911 1.00 94.38 73 VAL A C 1
ATOM 516 O O . VAL A 1 73 ? 18.179 2.366 -14.238 1.00 94.38 73 VAL A O 1
ATOM 519 N N . GLU A 1 74 ? 17.467 0.828 -15.707 1.00 96.12 74 GLU A N 1
ATOM 520 C CA . GLU A 1 74 ? 16.128 1.402 -15.769 1.00 96.12 74 GLU A CA 1
ATOM 521 C C . GLU A 1 74 ? 15.378 1.243 -14.437 1.00 96.12 74 GLU A C 1
ATOM 523 O O . GLU A 1 74 ? 15.371 0.160 -13.849 1.00 96.12 74 GLU A O 1
ATOM 528 N N . PRO A 1 75 ? 14.711 2.298 -13.937 1.00 96.06 75 PRO A N 1
ATOM 529 C CA . PRO A 1 75 ? 14.027 2.234 -12.650 1.00 96.06 75 PRO A CA 1
ATOM 530 C C . PRO A 1 75 ? 12.640 1.582 -12.738 1.00 96.06 75 PRO A C 1
ATOM 532 O O . PRO A 1 75 ? 12.161 1.046 -11.738 1.00 96.06 75 PRO A O 1
ATOM 535 N N . TYR A 1 76 ? 11.969 1.610 -13.898 1.00 96.06 76 TYR A N 1
ATOM 536 C CA . TYR A 1 76 ? 10.569 1.186 -13.987 1.00 96.06 76 TYR A CA 1
ATOM 537 C C . TYR A 1 76 ? 10.357 -0.299 -13.674 1.00 96.06 76 TYR A C 1
ATOM 539 O O . TYR A 1 76 ? 9.544 -0.621 -12.809 1.00 96.06 76 TYR A O 1
ATOM 547 N N . ARG A 1 77 ? 11.064 -1.214 -14.351 1.00 94.19 77 ARG A N 1
ATOM 548 C CA . ARG 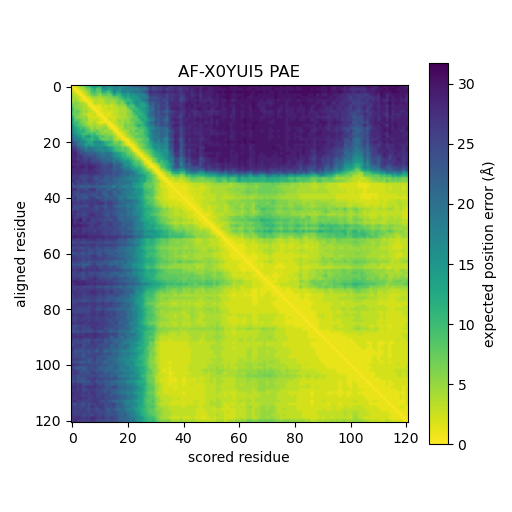A 1 77 ? 10.898 -2.662 -14.134 1.00 94.19 77 ARG A CA 1
ATOM 549 C C . ARG A 1 77 ? 11.178 -3.111 -12.696 1.00 94.19 77 ARG A C 1
ATOM 551 O O . ARG A 1 77 ? 10.312 -3.795 -12.148 1.00 94.19 77 ARG A O 1
ATOM 558 N N . PRO A 1 78 ? 12.309 -2.752 -12.054 1.00 94.75 78 PRO A N 1
ATOM 559 C CA . PRO A 1 78 ? 12.551 -3.163 -10.673 1.00 94.75 78 PRO A CA 1
ATOM 560 C C . PRO A 1 78 ? 11.520 -2.571 -9.706 1.00 94.75 78 PRO A C 1
ATOM 562 O O . PRO A 1 78 ? 11.065 -3.282 -8.813 1.00 94.75 78 PRO A O 1
ATOM 565 N N . TRP A 1 79 ? 11.070 -1.326 -9.907 1.00 94.88 79 TRP A N 1
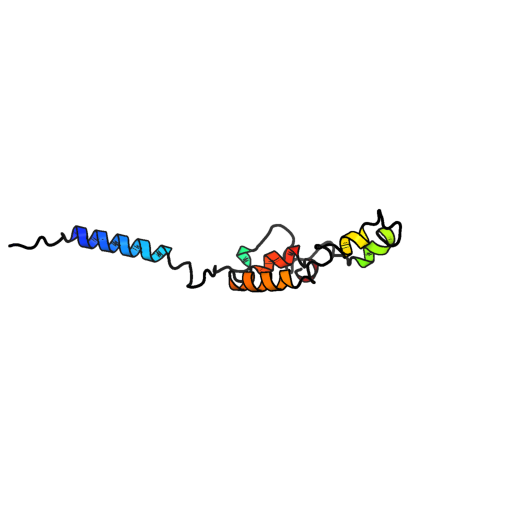ATOM 566 C CA . TRP A 1 79 ? 9.971 -0.764 -9.115 1.00 94.88 79 TRP A CA 1
ATOM 567 C C . TRP A 1 79 ? 8.664 -1.543 -9.319 1.00 94.88 79 TRP A C 1
ATOM 569 O O . TRP A 1 79 ? 8.032 -1.940 -8.340 1.00 94.88 79 TRP A O 1
ATOM 579 N N . ALA A 1 80 ? 8.283 -1.818 -10.569 1.00 94.62 80 ALA A N 1
ATOM 580 C CA . ALA A 1 80 ? 7.040 -2.508 -10.903 1.00 94.62 80 ALA A CA 1
ATOM 581 C C . ALA A 1 80 ? 6.996 -3.940 -10.346 1.00 94.62 80 ALA A C 1
ATOM 583 O O . ALA A 1 80 ? 5.926 -4.411 -9.973 1.00 94.62 80 ALA A O 1
ATOM 584 N N . ALA A 1 81 ? 8.142 -4.618 -10.260 1.00 93.81 81 ALA A N 1
ATOM 585 C CA . ALA A 1 81 ? 8.265 -5.952 -9.671 1.00 93.81 81 ALA A CA 1
ATOM 586 C C . ALA A 1 81 ? 8.510 -5.941 -8.148 1.00 93.81 81 ALA A C 1
ATOM 588 O O . ALA A 1 81 ? 8.514 -7.000 -7.523 1.00 93.81 81 ALA A O 1
ATOM 589 N N . SER A 1 82 ? 8.731 -4.772 -7.540 1.00 94.50 82 SER A N 1
ATOM 590 C CA . SER A 1 82 ? 8.960 -4.652 -6.098 1.00 94.50 82 SER A CA 1
ATOM 591 C C . SER A 1 82 ? 7.668 -4.788 -5.290 1.00 94.50 82 SER A C 1
ATOM 593 O O . SER A 1 82 ? 6.564 -4.584 -5.801 1.00 94.50 82 SER A O 1
ATOM 595 N N . MET A 1 83 ? 7.817 -5.009 -3.982 1.00 94.44 83 MET A N 1
ATOM 596 C CA . MET A 1 83 ? 6.697 -4.951 -3.036 1.00 94.44 83 MET A CA 1
ATOM 597 C C . MET A 1 83 ? 5.960 -3.607 -3.080 1.00 94.44 83 MET A C 1
ATOM 599 O O . MET A 1 83 ? 4.755 -3.574 -2.876 1.00 94.44 83 MET A O 1
ATOM 603 N N . MET A 1 84 ? 6.647 -2.505 -3.402 1.00 93.12 84 MET A N 1
ATOM 604 C CA . MET A 1 84 ? 6.008 -1.193 -3.530 1.00 93.12 84 MET A CA 1
ATOM 605 C C . MET A 1 84 ? 5.116 -1.118 -4.777 1.00 93.12 84 MET A C 1
ATOM 607 O O . MET A 1 84 ? 3.975 -0.670 -4.701 1.00 93.12 84 MET A O 1
ATOM 611 N N . GLY A 1 85 ? 5.601 -1.602 -5.926 1.00 93.56 85 GLY A N 1
ATOM 612 C CA . GLY A 1 85 ? 4.823 -1.642 -7.173 1.00 93.56 85 GLY A CA 1
ATOM 613 C C . GLY A 1 85 ? 3.628 -2.604 -7.121 1.00 93.56 85 GLY A C 1
ATOM 614 O O . GLY A 1 85 ? 2.663 -2.441 -7.873 1.00 93.56 85 GLY A O 1
ATOM 615 N N . GLN A 1 86 ? 3.675 -3.581 -6.211 1.00 94.75 86 GLN A N 1
ATOM 616 C CA . GLN A 1 86 ? 2.636 -4.589 -5.997 1.00 94.75 86 GLN A CA 1
ATOM 617 C C . GLN A 1 86 ? 1.856 -4.413 -4.684 1.00 94.75 86 GLN A C 1
ATOM 619 O O . GLN A 1 86 ? 1.046 -5.277 -4.360 1.00 94.75 86 GLN A O 1
ATOM 624 N N . ALA A 1 87 ? 2.035 -3.306 -3.952 1.00 94.62 87 ALA A N 1
ATOM 625 C CA . ALA A 1 87 ? 1.488 -3.144 -2.600 1.00 94.62 87 ALA A CA 1
ATOM 626 C C . ALA A 1 87 ? -0.042 -3.329 -2.535 1.00 94.62 87 ALA A C 1
ATOM 628 O O . ALA A 1 87 ? -0.544 -4.048 -1.679 1.00 94.62 87 ALA A O 1
ATOM 629 N N . GLY A 1 88 ? -0.779 -2.774 -3.503 1.00 91.88 88 GLY A N 1
ATOM 630 C CA . GLY A 1 88 ? -2.235 -2.944 -3.621 1.00 91.88 88 GLY A CA 1
ATOM 631 C C . GLY A 1 88 ? -2.689 -4.245 -4.302 1.00 91.88 88 GLY A C 1
ATOM 632 O O . GLY A 1 88 ? -3.850 -4.360 -4.676 1.00 91.88 88 GLY A O 1
ATOM 633 N N . ARG A 1 89 ? -1.787 -5.199 -4.561 1.00 94.00 89 ARG A N 1
ATOM 634 C CA . ARG A 1 89 ? -2.092 -6.527 -5.136 1.00 94.00 89 ARG A CA 1
ATOM 635 C C . ARG A 1 89 ? -1.637 -7.675 -4.237 1.00 94.00 89 ARG A C 1
ATOM 637 O O . ARG A 1 89 ? -1.797 -8.833 -4.614 1.00 94.00 89 ARG A O 1
ATOM 644 N N . ASP A 1 90 ? -1.070 -7.365 -3.077 1.00 96.00 90 ASP A N 1
ATOM 645 C CA . ASP A 1 90 ? -0.547 -8.353 -2.147 1.00 96.00 90 ASP A CA 1
ATOM 646 C C . ASP A 1 90 ? -1.686 -8.984 -1.314 1.00 96.00 90 ASP A C 1
ATOM 648 O O . ASP A 1 90 ? -2.317 -8.296 -0.507 1.00 96.00 90 ASP A O 1
ATOM 652 N N . PRO A 1 91 ? -1.978 -10.291 -1.467 1.00 96.00 91 PRO A N 1
ATOM 653 C CA . PRO A 1 91 ? -3.003 -10.958 -0.666 1.00 96.00 91 PRO A CA 1
ATOM 654 C C . PRO A 1 91 ? -2.646 -11.035 0.826 1.00 96.00 91 PRO A C 1
ATOM 656 O O . PRO A 1 91 ? -3.554 -11.096 1.656 1.00 96.00 91 PRO A O 1
ATOM 659 N N . ILE A 1 92 ? -1.357 -11.011 1.186 1.00 96.31 92 ILE A N 1
ATOM 660 C CA . ILE A 1 92 ? -0.921 -10.995 2.588 1.00 96.31 92 ILE A CA 1
ATOM 661 C C . ILE A 1 92 ? -1.281 -9.650 3.217 1.00 96.31 92 ILE A C 1
ATOM 663 O O . ILE A 1 92 ? -1.810 -9.623 4.328 1.00 96.31 92 ILE A O 1
ATOM 667 N N . PHE A 1 93 ? -1.074 -8.549 2.488 1.00 95.88 93 PHE A N 1
ATOM 668 C CA . PHE A 1 93 ? -1.519 -7.227 2.921 1.00 95.88 93 PHE A CA 1
ATOM 669 C C . PHE A 1 93 ? -3.024 -7.206 3.202 1.00 95.88 93 PHE A C 1
ATOM 671 O O . PHE A 1 93 ? -3.425 -6.757 4.269 1.00 95.88 93 PHE A O 1
ATOM 678 N N . TYR A 1 94 ? -3.859 -7.740 2.307 1.00 96.56 94 TYR A N 1
ATOM 679 C CA . TYR A 1 94 ? -5.309 -7.751 2.528 1.00 96.56 94 TYR A CA 1
ATOM 680 C C . TYR A 1 94 ? -5.742 -8.618 3.712 1.00 96.56 94 TYR A C 1
ATOM 682 O O . TYR A 1 94 ? -6.649 -8.231 4.447 1.00 96.56 94 TYR A O 1
ATOM 690 N N . ALA A 1 95 ? -5.089 -9.762 3.928 1.00 97.56 95 ALA A N 1
ATOM 691 C CA . ALA A 1 95 ? -5.343 -10.581 5.109 1.00 97.56 95 ALA A CA 1
ATOM 692 C C . ALA A 1 95 ? -4.978 -9.828 6.400 1.00 97.56 95 ALA A C 1
ATOM 694 O O . ALA A 1 95 ? -5.768 -9.808 7.341 1.00 97.56 95 ALA A O 1
ATOM 695 N N . ALA A 1 96 ? -3.819 -9.165 6.428 1.00 97.00 96 ALA A N 1
ATOM 696 C CA . ALA A 1 96 ? -3.383 -8.371 7.574 1.00 97.00 96 ALA A CA 1
ATOM 697 C C . ALA A 1 96 ? -4.277 -7.144 7.808 1.00 97.00 96 ALA A C 1
ATOM 699 O O . ALA A 1 96 ? -4.624 -6.859 8.948 1.00 97.00 96 ALA A O 1
ATOM 700 N N . LEU A 1 97 ? -4.692 -6.459 6.739 1.00 96.75 97 LEU A N 1
ATOM 701 C CA . LEU A 1 97 ? -5.613 -5.325 6.792 1.00 96.75 97 LEU A CA 1
ATOM 702 C C . LEU A 1 97 ? -6.958 -5.729 7.402 1.00 96.75 97 LEU A C 1
ATOM 704 O O . LEU A 1 97 ? -7.487 -5.008 8.237 1.00 96.75 97 LEU A O 1
ATOM 708 N N . ALA A 1 98 ? -7.491 -6.892 7.017 1.00 96.62 98 ALA A N 1
ATOM 709 C CA . ALA A 1 98 ? -8.752 -7.390 7.555 1.00 96.62 98 ALA A CA 1
ATOM 710 C C . ALA A 1 98 ? -8.678 -7.666 9.064 1.00 96.62 98 ALA A C 1
ATOM 712 O O . ALA A 1 98 ? -9.628 -7.358 9.773 1.00 96.62 98 ALA A O 1
ATOM 713 N N . ILE A 1 99 ? -7.565 -8.220 9.557 1.00 95.81 99 ILE A N 1
ATOM 714 C CA . ILE A 1 99 ? -7.355 -8.415 11.000 1.00 95.81 99 ILE A CA 1
ATOM 715 C C . ILE A 1 99 ? -7.141 -7.071 11.704 1.00 95.81 99 ILE A C 1
ATOM 717 O O . ILE A 1 99 ? -7.742 -6.833 12.742 1.00 95.81 99 ILE A O 1
ATOM 721 N N . ALA A 1 100 ? -6.353 -6.164 11.123 1.00 95.38 100 ALA A N 1
ATOM 722 C CA . ALA A 1 100 ? -6.121 -4.844 11.706 1.00 95.38 100 ALA A CA 1
ATOM 723 C C . ALA A 1 100 ? -7.427 -4.052 11.881 1.00 95.38 100 ALA A C 1
ATOM 725 O O . ALA A 1 100 ? -7.642 -3.465 12.934 1.00 95.38 100 ALA A O 1
ATOM 726 N N . GLU A 1 101 ? -8.320 -4.091 10.891 1.00 93.88 101 GLU A N 1
ATOM 727 C CA . GLU A 1 101 ? -9.649 -3.466 10.968 1.00 93.88 101 GLU A CA 1
ATOM 728 C C . GLU A 1 101 ? -10.586 -4.162 11.962 1.00 93.88 101 GLU A C 1
ATOM 730 O O . GLU A 1 101 ? -11.465 -3.518 12.520 1.00 93.88 101 GLU A O 1
ATOM 735 N N . GLN A 1 102 ? -10.415 -5.467 12.201 1.00 93.88 102 GLN A N 1
ATOM 736 C CA . GLN A 1 102 ? -11.148 -6.162 13.265 1.00 93.88 102 GLN A CA 1
ATOM 737 C C . GLN A 1 102 ? -10.662 -5.722 14.644 1.00 93.88 102 GLN A C 1
ATOM 739 O O . GLN A 1 102 ? -11.477 -5.531 15.540 1.00 93.88 102 GLN A O 1
ATOM 744 N N . ASP A 1 103 ? -9.350 -5.566 14.805 1.00 94.62 103 ASP A N 1
ATOM 745 C CA . ASP A 1 103 ? -8.730 -5.238 16.085 1.00 94.62 103 ASP A CA 1
ATOM 746 C C . ASP A 1 103 ? -8.798 -3.738 16.409 1.00 94.62 103 ASP A C 1
ATOM 748 O O . ASP A 1 103 ? -8.787 -3.376 17.583 1.00 94.62 103 ASP A O 1
ATOM 752 N N . ALA A 1 104 ? -8.864 -2.865 15.402 1.00 94.88 104 ALA A N 1
ATOM 753 C CA . ALA A 1 104 ? -8.980 -1.419 15.551 1.00 94.88 104 ALA A CA 1
ATOM 754 C C . ALA A 1 104 ? -9.795 -0.817 14.397 1.00 94.88 104 ALA A C 1
ATOM 756 O O . ALA A 1 104 ? -9.316 -0.728 13.260 1.00 94.88 104 ALA A O 1
ATOM 757 N N . ASP A 1 105 ? -11.011 -0.370 14.716 1.00 93.69 105 ASP A N 1
ATOM 758 C CA . ASP A 1 105 ? -11.952 0.219 13.762 1.00 93.69 105 ASP A CA 1
ATOM 759 C C . ASP A 1 105 ? -11.309 1.385 12.987 1.00 93.69 105 ASP A C 1
ATOM 761 O O . ASP A 1 105 ? -10.738 2.298 13.587 1.00 93.69 105 ASP A O 1
ATOM 765 N N . PHE A 1 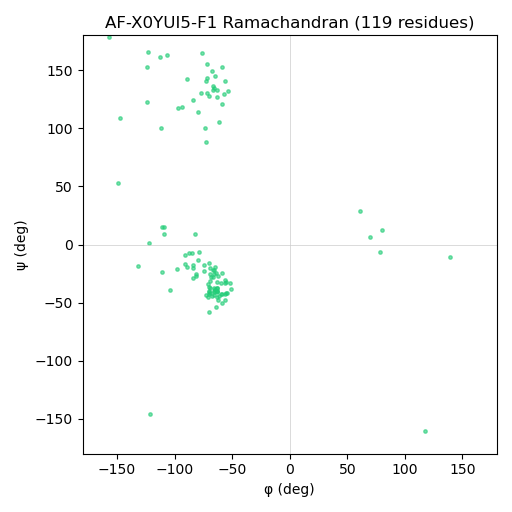106 ? -11.453 1.409 11.660 1.00 94.38 106 PHE A N 1
ATOM 766 C CA . PHE A 1 106 ? -10.923 2.439 10.749 1.00 94.38 106 PHE A CA 1
ATOM 767 C C .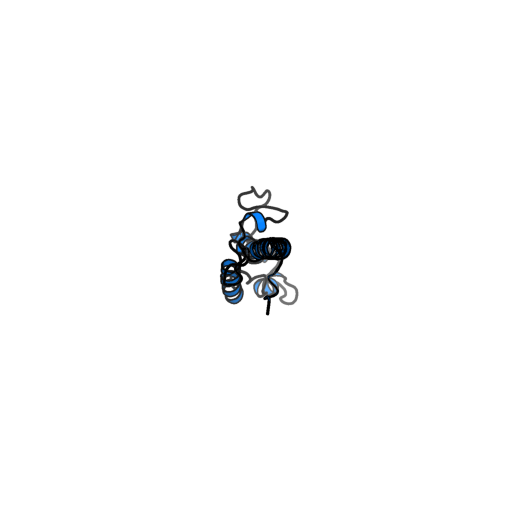 PHE A 1 106 ? -9.393 2.454 10.583 1.00 94.38 106 PHE A C 1
ATOM 769 O O . PHE A 1 106 ? -8.867 3.340 9.899 1.00 94.38 106 PHE A O 1
ATOM 776 N N . SER A 1 107 ? -8.656 1.493 11.145 1.00 96.00 107 SER A N 1
ATOM 777 C CA . SER A 1 107 ? -7.184 1.465 11.079 1.00 96.00 107 SER A CA 1
ATOM 778 C C . SER A 1 107 ? -6.621 1.353 9.661 1.00 96.00 107 SER A C 1
ATOM 780 O O . SER A 1 107 ? -5.542 1.876 9.358 1.00 96.00 107 SER A O 1
ATOM 782 N N . GLY A 1 108 ? -7.377 0.770 8.740 1.00 94.94 108 GLY A N 1
ATOM 783 C CA . GLY A 1 108 ? -7.058 0.695 7.324 1.00 94.94 108 GLY A CA 1
ATOM 784 C C . GLY A 1 108 ? -7.025 2.048 6.632 1.00 94.94 108 GLY A C 1
ATOM 785 O O . GLY A 1 108 ? -6.345 2.171 5.610 1.00 94.94 108 GLY A O 1
ATOM 786 N N . HIS A 1 109 ? -7.636 3.089 7.212 1.00 94.25 109 HIS A N 1
ATOM 787 C CA . HIS A 1 109 ? -7.438 4.466 6.763 1.00 94.25 109 HIS A CA 1
ATOM 788 C C . HIS A 1 109 ? -5.951 4.833 6.758 1.00 94.25 109 HIS A C 1
ATOM 790 O O . HIS A 1 109 ? -5.473 5.420 5.792 1.00 94.25 109 HIS A O 1
ATOM 796 N N . LEU A 1 110 ? -5.194 4.425 7.781 1.00 94.12 110 LEU A N 1
ATOM 797 C CA . LEU A 1 110 ? -3.748 4.631 7.831 1.00 94.12 110 LEU A CA 1
ATOM 798 C C . LEU A 1 110 ? -3.008 3.708 6.854 1.00 94.12 110 LEU A C 1
ATOM 800 O O . LEU A 1 110 ? -2.101 4.154 6.151 1.00 94.12 110 LEU A O 1
ATOM 804 N N . CYS A 1 111 ? -3.386 2.429 6.788 1.00 95.75 111 CYS A N 1
ATOM 805 C CA . CYS A 1 111 ? -2.705 1.438 5.949 1.00 95.75 111 CYS A CA 1
ATOM 806 C C . CYS A 1 111 ? -2.769 1.797 4.456 1.00 95.75 111 CYS A C 1
ATOM 808 O O . CYS A 1 111 ? -1.763 1.725 3.739 1.00 95.75 111 CYS A O 1
ATOM 810 N N . LEU A 1 112 ? -3.948 2.207 3.983 1.00 94.50 112 LEU A N 1
ATOM 811 C CA . LEU A 1 112 ? -4.200 2.498 2.572 1.00 94.50 112 LEU A CA 1
ATOM 812 C C . LEU A 1 112 ? -3.465 3.753 2.086 1.00 94.50 112 LEU A C 1
ATOM 814 O O . LEU A 1 112 ? -3.094 3.797 0.914 1.00 94.50 112 LEU A O 1
ATOM 818 N N . ARG A 1 113 ? -3.128 4.702 2.974 1.00 92.25 113 ARG A N 1
ATOM 819 C CA . ARG A 1 113 ? -2.273 5.857 2.631 1.00 92.25 113 ARG A CA 1
ATOM 820 C C . ARG A 1 113 ? -0.921 5.449 2.055 1.00 92.25 113 ARG A C 1
ATOM 822 O O . ARG A 1 113 ? -0.386 6.162 1.215 1.00 92.25 113 ARG A O 1
ATOM 829 N N . CYS A 1 114 ? -0.366 4.322 2.497 1.00 90.62 114 CYS A N 1
ATOM 830 C CA . CYS A 1 114 ? 0.952 3.857 2.062 1.00 90.62 114 CYS A CA 1
ATOM 831 C C . CYS A 1 114 ? 0.864 2.699 1.063 1.00 90.62 114 CYS A C 1
ATOM 833 O O . CYS A 1 114 ? 1.633 2.657 0.105 1.00 90.62 114 CYS A O 1
ATOM 835 N N . HIS A 1 115 ? -0.072 1.768 1.260 1.00 95.44 115 HIS A N 1
ATOM 836 C CA . HIS A 1 115 ? -0.165 0.557 0.437 1.00 95.44 115 HIS A CA 1
ATOM 837 C C . HIS A 1 115 ? -1.036 0.724 -0.816 1.00 95.44 115 HIS A C 1
ATOM 839 O O . HIS A 1 115 ? -0.889 -0.038 -1.773 1.00 95.44 115 HIS A O 1
ATOM 845 N N . ALA A 1 116 ? -1.915 1.730 -0.845 1.00 93.94 116 ALA A N 1
ATOM 846 C CA . ALA A 1 116 ? -2.757 2.051 -1.995 1.00 93.94 116 ALA A CA 1
ATOM 847 C C . ALA A 1 116 ? -3.067 3.566 -2.088 1.00 93.94 116 ALA A C 1
ATOM 849 O O . ALA A 1 116 ? -4.234 3.940 -2.214 1.00 93.94 116 ALA A O 1
ATOM 850 N N . PRO A 1 117 ? -2.050 4.456 -2.072 1.00 90.44 117 PRO A N 1
ATOM 851 C CA . PRO A 1 117 ? -2.232 5.905 -1.907 1.00 90.44 117 PRO A CA 1
ATOM 852 C C . PRO A 1 117 ? -3.196 6.524 -2.920 1.00 90.44 117 PRO A C 1
ATOM 854 O O . PRO A 1 117 ? -4.024 7.349 -2.564 1.00 90.44 117 PRO A O 1
ATOM 857 N N . MET A 1 118 ? -3.103 6.094 -4.182 1.00 90.50 118 MET A N 1
ATOM 858 C CA . MET A 1 118 ? -3.901 6.625 -5.291 1.00 90.50 118 MET A CA 1
ATOM 859 C C . MET A 1 118 ? -5.367 6.170 -5.276 1.00 90.50 118 MET A C 1
ATOM 861 O O . MET A 1 118 ? -6.170 6.720 -6.013 1.00 90.50 118 MET A O 1
ATOM 865 N N . ALA A 1 119 ? -5.681 5.106 -4.531 1.00 90.25 119 ALA A N 1
ATOM 866 C CA . ALA A 1 119 ? -7.050 4.632 -4.329 1.00 90.25 119 ALA A CA 1
ATOM 867 C C . ALA A 1 119 ? -7.636 5.129 -3.004 1.00 90.25 119 ALA A C 1
ATOM 869 O O . ALA A 1 119 ? -8.850 5.107 -2.833 1.00 90.25 119 ALA A O 1
ATOM 870 N N . TRP A 1 120 ? -6.767 5.502 -2.062 1.00 91.69 120 TRP A N 1
ATOM 871 C CA . TRP A 1 120 ? -7.157 6.097 -0.799 1.00 91.69 120 TRP A CA 1
ATOM 872 C C . TRP A 1 120 ? -7.689 7.513 -1.031 1.00 91.69 120 TRP A C 1
ATOM 874 O 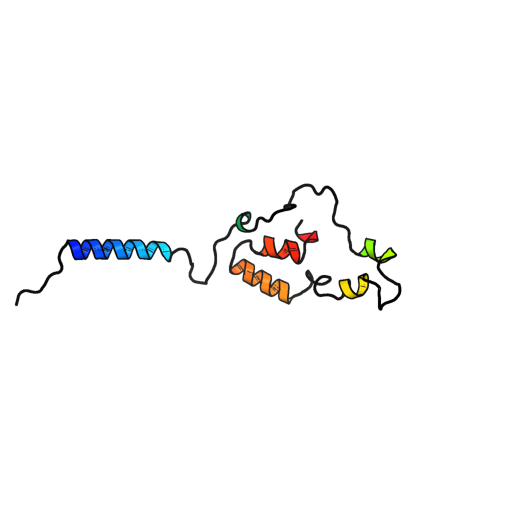O . TRP A 1 120 ? -8.848 7.744 -0.709 1.00 91.69 120 TRP A O 1
ATOM 884 N N . ILE A 1 121 ? -6.881 8.408 -1.621 1.00 88.94 121 ILE A N 1
ATOM 885 C CA . ILE A 1 121 ? -7.246 9.811 -1.906 1.00 88.94 121 ILE A CA 1
ATOM 886 C C . ILE A 1 121 ? -8.157 9.966 -3.125 1.00 88.94 121 ILE A C 1
ATOM 888 O O . ILE A 1 121 ? -9.038 10.853 -3.066 1.00 88.94 121 ILE A O 1
#

Radius of gyration: 27.22 Å; Cα contacts (8 Å, |Δi|>4): 76; chains: 1; bounding box: 37×38×94 Å

Sequence (121 aa):
MRANQPSLRTVIQGLTIAAGMGLTLAAIGPGGIVSTILADFDQPGTQLGEPMTDGLLRSNQCVGCHGNYDLGVEPYRPWAASMMGQAGRDPIFYAALAIAEQDADFSGHLCLRCHAPMAWI

Mean predicted aligned error: 12.06 Å

InterPro domains:
  IPR036280 Multiheme cytochrome superfamily [SSF48695] (59-119)

pLDDT: mean 83.74, std 15.98, range [46.38, 97.56]

Solvent-accessible surface area (backbone atoms only — not comparable to full-atom values): 7559 Å² total; per-residue (Å²): 137,82,80,89,73,80,52,72,66,59,56,53,56,52,52,54,55,56,58,61,60,56,69,73,57,70,73,56,48,98,82,72,37,44,93,51,49,65,76,79,55,69,64,94,74,90,52,76,84,56,87,66,95,70,79,88,78,62,70,74,75,48,36,81,82,36,31,95,64,62,81,93,74,38,59,40,63,61,43,54,74,30,70,78,56,35,35,76,73,38,68,65,54,54,54,52,44,55,51,45,35,67,37,23,39,57,47,47,64,48,52,29,56,75,42,33,40,87,78,58,90

Foldseek 3Di:
DDDPDDDPVVVVVVVVVVVVVVVVPPQQDVPLAHEDDQVVQDDPDDDPPDDDPDADDDCVVVCVPQHDDDPVPRPSVVCCPDCQVCLVVDVVNVVVLVVVCRRYPNVVLNVCCRSPVNVSD